Protein AF-A0A6A3IPD5-F1 (afdb_monomer_lite)

Radius of gyration: 24.06 Å; chains: 1; bounding box: 56×38×68 Å

Foldseek 3Di:
DLPDDQDQDQFNDPVCVPDDPVPDDPVRVVRGPPCNVVVCPVVVVVVVVVVVVVVVVVVVVVVVLVVVLVPDDPVCRCVSVVVVVVVVVVVVVVVVVCQVVQQQDVVNPHDDVHHDDPSRVVVVVCVVCVVVVVCCVPPDDDDDDDDDDPPPPPD

Organism: NCBI:txid129364

InterPro domains:
  IPR036259 MFS transporter superfamily [G3DSA:1.20.1250.20] (32-152)
  IPR036259 MFS transporter superfamily [SSF103473] (41-146)
  IPR039309 Biopterin transporter family [PF03092] (44-127)
  IPR039309 Biopterin transporter family [PTHR31585] (36-146)

pLDDT: mean 83.18, std 8.63, range [40.16, 95.12]

Structure (mmCIF, N/CA/C/O backbone):
data_AF-A0A6A3IPD5-F1
#
_entry.id   AF-A0A6A3IPD5-F1
#
loop_
_atom_site.group_PDB
_atom_site.id
_atom_site.type_symbol
_atom_site.label_atom_id
_atom_site.label_alt_id
_atom_site.label_comp_id
_atom_site.label_asym_id
_atom_site.label_entity_id
_atom_site.label_seq_id
_atom_site.pdbx_PDB_ins_code
_atom_site.Cartn_x
_atom_site.Cartn_y
_atom_site.Cartn_z
_atom_site.occupancy
_atom_site.B_iso_or_equiv
_atom_site.auth_seq_id
_atom_site.auth_comp_id
_atom_site.auth_asym_id
_atom_site.auth_atom_id
_atom_site.pdbx_PDB_model_num
ATOM 1 N N . MET A 1 1 ? -5.046 0.307 -10.610 1.00 64.00 1 MET A N 1
ATOM 2 C CA . MET A 1 1 ? -3.568 0.251 -10.507 1.00 64.00 1 MET A CA 1
ATOM 3 C C . MET A 1 1 ? -3.008 -1.097 -10.916 1.00 64.00 1 MET A C 1
ATOM 5 O O . MET A 1 1 ? -2.144 -1.117 -11.773 1.00 64.00 1 MET A O 1
ATOM 9 N N . GLY A 1 2 ? -3.511 -2.203 -10.360 1.00 65.50 2 GLY A N 1
ATOM 10 C CA . GLY A 1 2 ? -2.979 -3.541 -10.636 1.00 65.50 2 GLY A CA 1
ATOM 11 C C . GLY A 1 2 ? -3.186 -4.103 -12.049 1.00 65.50 2 GLY A C 1
ATOM 12 O O . GLY A 1 2 ? -2.403 -4.931 -12.491 1.00 65.50 2 GLY A O 1
ATOM 13 N N . CYS A 1 3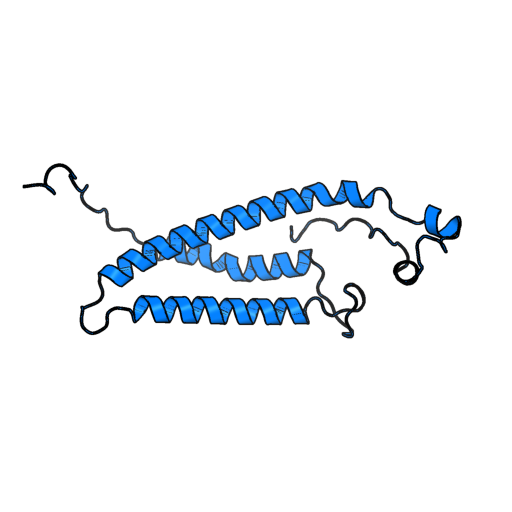 ? -4.209 -3.631 -12.769 1.00 71.56 3 CYS A N 1
ATOM 14 C CA . CYS A 1 3 ? -4.585 -4.149 -14.093 1.00 71.56 3 CYS A CA 1
ATOM 15 C C . CYS A 1 3 ? -4.331 -3.153 -15.240 1.00 71.56 3 CYS A C 1
ATOM 17 O O . CYS A 1 3 ? -4.946 -3.266 -16.296 1.00 71.56 3 CYS A O 1
ATOM 19 N N . ILE A 1 4 ? -3.505 -2.125 -15.019 1.00 74.19 4 ILE A N 1
ATOM 20 C CA . ILE A 1 4 ? -3.225 -1.085 -16.023 1.00 74.19 4 ILE A CA 1
ATOM 21 C C . ILE A 1 4 ? -1.951 -1.460 -16.781 1.00 74.19 4 ILE A C 1
ATOM 23 O O . ILE A 1 4 ? -0.984 -1.907 -16.164 1.00 74.19 4 ILE A O 1
ATOM 27 N N . TYR A 1 5 ? -1.956 -1.264 -18.102 1.00 71.19 5 TYR A N 1
ATOM 28 C CA . TYR A 1 5 ? -0.772 -1.450 -18.937 1.00 71.19 5 TYR A CA 1
ATOM 29 C C . TYR A 1 5 ? 0.345 -0.497 -18.501 1.00 71.19 5 TYR A C 1
ATOM 31 O O . TYR A 1 5 ? 0.142 0.716 -18.440 1.00 71.19 5 TYR A O 1
ATOM 39 N N . VAL A 1 6 ? 1.514 -1.057 -18.204 1.00 70.31 6 VAL A N 1
ATOM 40 C CA . VAL A 1 6 ? 2.717 -0.286 -17.888 1.00 70.31 6 VAL A CA 1
ATOM 41 C C . VAL A 1 6 ? 3.302 0.210 -19.206 1.00 70.31 6 VAL A C 1
ATOM 43 O O . VAL A 1 6 ? 3.642 -0.599 -20.067 1.00 70.31 6 VAL A O 1
ATOM 46 N N . GLY A 1 7 ? 3.368 1.535 -19.371 1.00 73.12 7 GLY A N 1
ATOM 47 C CA . GLY A 1 7 ? 4.006 2.182 -20.520 1.00 73.12 7 GLY A CA 1
ATOM 48 C C . GLY A 1 7 ? 5.479 1.790 -20.672 1.00 73.12 7 GLY A C 1
ATOM 49 O O . GLY A 1 7 ? 6.068 1.150 -19.797 1.00 73.12 7 GLY A O 1
ATOM 50 N N . LYS A 1 8 ? 6.099 2.161 -21.796 1.00 79.25 8 LYS A N 1
ATOM 51 C CA . LYS A 1 8 ? 7.508 1.808 -22.037 1.00 79.25 8 LYS A CA 1
ATOM 52 C C . LYS A 1 8 ? 8.418 2.580 -21.072 1.00 79.25 8 LYS A C 1
ATOM 54 O O . LYS A 1 8 ? 8.201 3.781 -20.884 1.00 79.25 8 LYS A O 1
ATOM 59 N N . PRO A 1 9 ? 9.460 1.947 -20.503 1.00 79.81 9 PRO A N 1
ATOM 60 C CA . PRO A 1 9 ? 10.418 2.643 -19.651 1.00 79.81 9 PRO A CA 1
ATOM 61 C C . PRO A 1 9 ? 11.094 3.796 -20.402 1.00 79.81 9 PRO A C 1
ATOM 63 O O . PRO A 1 9 ? 11.141 3.817 -21.633 1.00 79.81 9 PRO A O 1
ATOM 66 N N . TYR A 1 10 ? 11.624 4.765 -19.651 1.00 83.44 10 TYR A N 1
ATOM 67 C CA . TYR A 1 10 ? 12.341 5.904 -20.232 1.00 83.44 10 TYR A CA 1
ATOM 68 C C . TYR A 1 10 ? 13.554 5.443 -21.052 1.00 83.44 10 TYR A C 1
ATOM 70 O O . TYR A 1 10 ? 13.740 5.880 -22.188 1.00 83.44 10 TYR A O 1
ATOM 78 N N . PHE A 1 11 ? 14.326 4.508 -20.492 1.00 84.19 11 PHE A N 1
ATOM 79 C CA . PHE A 1 11 ? 15.417 3.820 -21.171 1.00 84.19 11 PHE A CA 1
ATOM 80 C C . PHE A 1 11 ? 14.901 2.514 -21.772 1.00 84.19 11 PHE A C 1
ATOM 8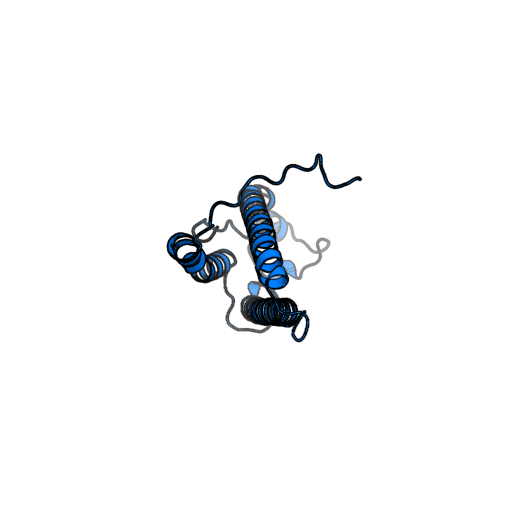2 O O . PHE A 1 11 ? 14.496 1.610 -21.043 1.00 84.19 11 PHE A O 1
ATOM 89 N N . SER A 1 12 ? 14.902 2.432 -23.103 1.00 80.62 12 SER A N 1
ATOM 90 C CA . SER A 1 12 ? 14.500 1.223 -23.830 1.00 80.62 12 SER A 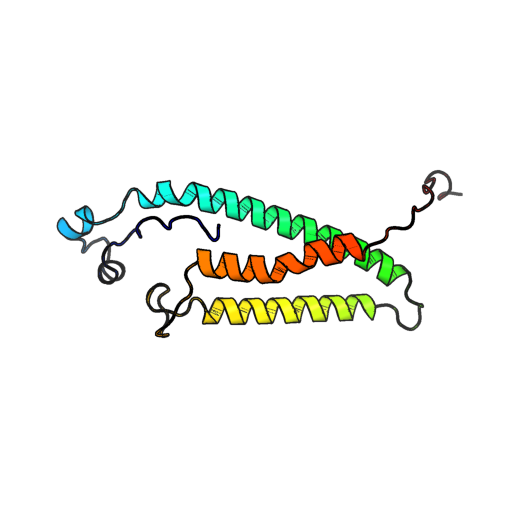CA 1
ATOM 91 C C . SER A 1 12 ? 15.523 0.090 -23.674 1.00 80.62 12 SER A C 1
ATOM 93 O O . SER A 1 12 ? 15.136 -1.075 -23.657 1.00 80.62 12 SER A O 1
ATOM 95 N N . ASP A 1 13 ? 16.808 0.438 -23.543 1.00 81.62 13 ASP A N 1
ATOM 96 C CA . ASP A 1 13 ? 17.895 -0.479 -23.203 1.00 81.62 13 ASP A CA 1
ATOM 97 C C . ASP A 1 13 ? 18.395 -0.160 -21.777 1.00 81.62 13 ASP A C 1
ATOM 99 O O . ASP A 1 13 ? 18.808 0.977 -21.517 1.00 81.62 13 ASP A O 1
ATOM 103 N N . PRO A 1 14 ? 18.350 -1.120 -20.833 1.00 78.00 14 PRO A N 1
ATOM 104 C CA . PRO A 1 14 ? 18.827 -0.915 -19.468 1.00 78.00 14 PRO A CA 1
ATOM 105 C C . PRO A 1 14 ? 20.291 -0.473 -19.368 1.00 78.00 14 PRO A C 1
ATOM 107 O O . PRO A 1 14 ? 20.626 0.221 -18.413 1.00 78.00 14 PRO A O 1
ATOM 110 N N . SER A 1 15 ? 21.158 -0.832 -20.322 1.00 81.38 15 SER A N 1
ATOM 111 C CA . SER A 1 15 ? 22.579 -0.451 -20.288 1.00 81.38 15 SER A CA 1
ATOM 112 C C . SER A 1 15 ? 22.811 1.051 -20.490 1.00 81.38 15 SER A C 1
ATOM 114 O O . SER A 1 15 ? 23.838 1.582 -20.070 1.00 81.38 15 SER A O 1
ATOM 116 N N . ASP A 1 16 ? 21.844 1.767 -21.065 1.00 83.12 16 ASP A N 1
ATOM 117 C CA . ASP A 1 16 ? 21.959 3.209 -21.316 1.00 83.12 16 ASP A CA 1
ATOM 118 C C . ASP A 1 16 ? 21.833 4.058 -20.060 1.00 83.12 16 ASP A C 1
ATOM 120 O O . ASP A 1 16 ? 22.318 5.191 -20.017 1.00 83.12 16 ASP A O 1
ATOM 124 N N . ARG A 1 17 ? 21.178 3.509 -19.034 1.00 78.31 17 ARG A N 1
ATOM 125 C CA . ARG A 1 17 ? 21.007 4.144 -17.725 1.00 78.31 17 ARG A CA 1
ATOM 126 C C . ARG A 1 17 ? 22.349 4.497 -17.087 1.00 78.31 17 ARG A C 1
ATOM 128 O O . ARG A 1 17 ? 22.426 5.492 -16.370 1.00 78.31 17 ARG A O 1
ATOM 135 N N . ASP A 1 18 ? 23.374 3.683 -17.319 1.00 83.06 18 ASP A N 1
ATOM 136 C CA . ASP A 1 18 ? 24.680 3.833 -16.673 1.00 83.06 18 ASP A CA 1
ATOM 137 C C . ASP A 1 18 ? 25.603 4.802 -17.436 1.00 83.06 18 ASP A C 1
ATOM 139 O O . ASP A 1 18 ? 26.676 5.172 -16.952 1.00 83.06 18 ASP A O 1
ATOM 143 N N . ILE A 1 19 ? 25.184 5.261 -18.620 1.00 84.88 19 ILE A N 1
ATOM 144 C CA . ILE A 1 19 ? 25.922 6.222 -19.438 1.00 84.88 19 ILE A CA 1
ATOM 145 C C . ILE A 1 19 ? 25.549 7.643 -18.994 1.00 84.88 19 ILE A C 1
ATOM 147 O O . ILE A 1 19 ? 24.378 8.012 -18.903 1.00 84.88 19 ILE A O 1
ATOM 151 N N . SER A 1 20 ? 26.561 8.474 -18.730 1.00 84.12 20 SER A N 1
ATOM 152 C CA . SER A 1 20 ? 26.349 9.889 -18.401 1.00 84.12 20 SER A CA 1
ATOM 153 C C . SER A 1 20 ? 25.690 10.631 -19.573 1.00 84.12 20 SER A C 1
ATOM 155 O O . SER A 1 20 ? 26.071 10.377 -20.717 1.00 84.12 20 SER A O 1
ATOM 157 N N . PRO A 1 21 ? 24.795 11.612 -19.331 1.00 82.38 21 PRO A N 1
ATOM 158 C CA . PRO A 1 21 ? 24.162 12.393 -20.397 1.00 82.38 21 PRO A CA 1
ATOM 159 C C . PRO A 1 21 ? 25.138 13.054 -21.377 1.00 82.38 21 PRO A C 1
ATOM 161 O O . PRO A 1 21 ? 24.826 13.218 -22.551 1.00 82.38 21 PRO A O 1
ATOM 164 N N . ASN A 1 22 ? 26.349 13.386 -20.918 1.00 84.81 22 ASN A N 1
ATOM 165 C CA . ASN A 1 22 ? 27.403 13.956 -21.764 1.00 84.81 22 ASN A CA 1
ATOM 166 C C . ASN A 1 22 ? 28.000 12.943 -22.762 1.00 84.81 22 ASN A C 1
ATOM 168 O O . ASN A 1 22 ? 28.710 13.339 -23.680 1.00 84.81 22 ASN A O 1
ATOM 172 N N . GLY A 1 23 ? 27.758 11.647 -22.555 1.00 85.56 23 GLY A N 1
ATOM 173 C CA . GLY A 1 23 ? 28.222 10.542 -23.392 1.00 85.56 23 GLY A CA 1
ATOM 174 C C . GLY A 1 23 ? 27.132 9.936 -24.277 1.00 85.56 23 GLY A C 1
ATOM 175 O O . GLY A 1 23 ? 27.355 8.875 -24.855 1.00 85.56 23 GLY A O 1
ATOM 176 N N . TYR A 1 24 ? 25.953 10.558 -24.374 1.00 86.62 24 TYR A N 1
ATOM 177 C CA . TYR A 1 24 ? 24.883 10.057 -25.232 1.00 86.62 24 TYR A CA 1
ATOM 178 C C . TYR A 1 24 ? 25.233 10.229 -26.708 1.00 86.62 24 TYR A C 1
ATOM 180 O O . TYR A 1 24 ? 25.501 11.331 -27.184 1.00 86.62 24 TYR A O 1
ATOM 188 N N . THR A 1 25 ? 25.212 9.118 -27.444 1.00 88.81 25 THR A N 1
ATOM 189 C CA . THR A 1 25 ? 25.271 9.149 -28.906 1.00 88.81 25 THR A CA 1
ATOM 190 C C . THR A 1 25 ? 23.888 9.503 -29.473 1.00 88.81 25 THR A C 1
ATOM 192 O O . THR A 1 25 ? 22.875 9.291 -28.792 1.00 88.81 25 THR A O 1
ATOM 195 N N . PRO A 1 26 ? 23.801 10.009 -30.717 1.00 87.75 26 PRO A N 1
ATOM 196 C CA . PRO A 1 26 ? 22.522 10.329 -31.358 1.00 87.75 2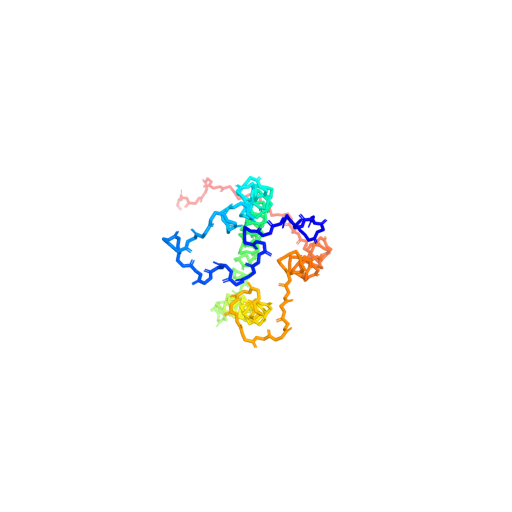6 PRO A CA 1
ATOM 197 C C . PRO A 1 26 ? 21.537 9.149 -31.377 1.00 87.75 26 PRO A C 1
ATOM 199 O O . PRO A 1 26 ? 20.325 9.332 -31.285 1.00 87.75 26 PRO A O 1
ATOM 202 N N . GLU A 1 27 ? 22.049 7.919 -31.438 1.00 84.81 27 GLU A N 1
ATOM 203 C CA . GLU A 1 27 ? 21.257 6.691 -31.401 1.00 84.81 27 GLU A CA 1
ATOM 204 C C . GLU A 1 27 ? 20.675 6.402 -30.009 1.00 84.81 27 GLU A C 1
ATOM 206 O O . GLU A 1 27 ? 19.607 5.794 -29.917 1.00 84.81 27 GLU A O 1
ATOM 211 N N . ILE A 1 28 ? 21.358 6.801 -28.923 1.00 84.75 28 ILE A N 1
ATOM 212 C CA . ILE A 1 28 ? 20.836 6.700 -27.541 1.00 84.75 28 ILE A CA 1
ATOM 213 C C . ILE A 1 28 ? 19.702 7.694 -27.353 1.00 84.75 28 ILE A C 1
ATOM 215 O O . ILE A 1 28 ? 18.636 7.360 -26.838 1.00 84.75 28 ILE A O 1
ATOM 219 N N . GLU A 1 29 ? 19.908 8.913 -27.838 1.00 84.50 29 GLU A N 1
ATOM 220 C CA . GLU A 1 29 ? 18.912 9.965 -27.729 1.00 84.50 29 GLU A CA 1
ATOM 221 C C . GLU A 1 29 ? 17.641 9.643 -28.532 1.00 84.50 29 GLU A C 1
ATOM 223 O O . GLU A 1 29 ? 16.532 9.888 -28.056 1.00 84.50 29 GLU A O 1
ATOM 228 N N . ALA A 1 30 ? 17.786 9.025 -29.708 1.00 85.19 30 ALA A N 1
ATOM 229 C CA . ALA A 1 30 ? 16.663 8.626 -30.554 1.00 85.19 30 ALA A CA 1
ATOM 230 C C . ALA A 1 30 ? 15.796 7.502 -29.953 1.00 85.19 30 ALA A C 1
ATOM 232 O O . ALA A 1 30 ? 14.594 7.454 -30.220 1.00 85.19 30 ALA A O 1
ATOM 233 N N . ARG A 1 31 ? 16.373 6.599 -29.145 1.00 86.50 31 ARG A N 1
ATOM 234 C CA . ARG A 1 31 ? 15.631 5.494 -28.498 1.00 86.50 31 ARG A CA 1
ATOM 235 C C . ARG A 1 31 ? 15.077 5.837 -27.114 1.00 86.50 31 ARG A C 1
ATOM 237 O O . ARG A 1 31 ? 14.422 4.993 -26.492 1.00 86.50 31 ARG A O 1
ATOM 244 N N . LEU A 1 32 ? 15.333 7.052 -26.635 1.00 85.44 32 LEU A N 1
ATOM 245 C CA . LEU A 1 32 ? 14.861 7.540 -25.348 1.00 85.44 32 LEU A CA 1
ATOM 246 C C . LEU A 1 32 ? 13.362 7.838 -25.407 1.00 85.44 32 LEU A C 1
ATOM 248 O O . LEU A 1 32 ? 12.901 8.638 -26.227 1.00 85.44 32 LEU A O 1
ATOM 252 N N . ASN A 1 33 ? 12.580 7.238 -24.512 1.00 84.25 33 ASN A N 1
ATOM 253 C CA . ASN A 1 33 ? 11.143 7.478 -24.472 1.00 84.25 33 ASN A CA 1
ATOM 254 C C . ASN A 1 33 ? 10.828 8.810 -23.770 1.00 84.25 33 ASN A C 1
ATOM 256 O O . ASN A 1 33 ? 10.461 8.847 -22.595 1.00 84.25 33 ASN A O 1
ATOM 260 N N . ARG A 1 34 ? 10.910 9.927 -24.502 1.00 83.25 34 ARG A N 1
ATOM 261 C CA . ARG A 1 34 ? 10.554 11.260 -23.975 1.00 83.25 34 ARG A CA 1
ATOM 262 C C . ARG A 1 34 ? 9.071 11.390 -23.597 1.00 83.25 34 ARG A C 1
ATOM 264 O O . ARG A 1 34 ? 8.729 12.247 -22.786 1.00 83.25 34 ARG A O 1
ATOM 271 N N . ALA A 1 35 ? 8.202 10.533 -24.135 1.00 80.38 35 ALA A N 1
ATOM 272 C CA . ALA A 1 35 ? 6.781 10.504 -23.795 1.00 80.38 35 ALA A CA 1
ATOM 273 C C . ALA A 1 35 ? 6.493 9.808 -22.451 1.00 80.38 35 ALA A C 1
ATOM 275 O O . ALA A 1 35 ? 5.407 10.009 -21.904 1.00 80.38 35 ALA A O 1
ATOM 276 N N . ALA A 1 36 ? 7.455 9.079 -21.866 1.00 78.25 36 ALA A N 1
ATOM 277 C CA . ALA A 1 36 ? 7.270 8.346 -20.608 1.00 78.25 36 ALA A CA 1
ATOM 278 C C . ALA A 1 36 ? 6.740 9.233 -19.465 1.00 78.25 36 ALA A C 1
ATOM 280 O O . ALA A 1 36 ? 5.913 8.798 -18.666 1.00 78.25 36 ALA A O 1
ATOM 281 N N . ALA A 1 37 ? 7.155 10.506 -19.413 1.00 73.31 37 ALA A N 1
ATOM 282 C CA . ALA A 1 37 ? 6.674 11.455 -18.408 1.00 73.31 37 ALA A CA 1
ATOM 283 C C . ALA A 1 37 ? 5.156 11.713 -18.507 1.00 73.31 37 ALA A C 1
ATOM 285 O O . ALA A 1 37 ? 4.486 11.855 -17.486 1.00 73.31 37 ALA A O 1
ATOM 286 N N . SER A 1 38 ? 4.602 11.736 -19.724 1.00 75.62 38 SER A N 1
ATOM 287 C CA . SER A 1 38 ? 3.164 11.937 -19.952 1.00 75.62 38 SER A CA 1
ATOM 288 C C . SER A 1 38 ? 2.318 10.698 -19.634 1.00 75.62 38 SER A C 1
ATOM 290 O O . SER A 1 38 ? 1.140 10.827 -19.308 1.00 75.62 38 SER A O 1
ATOM 292 N N . GLU A 1 39 ? 2.923 9.506 -19.637 1.00 76.31 39 GLU A N 1
ATOM 293 C CA . GLU A 1 39 ? 2.247 8.237 -19.333 1.00 76.31 39 GLU A CA 1
ATOM 294 C C . GLU A 1 39 ? 2.093 7.993 -17.814 1.00 76.31 39 GLU A C 1
ATOM 296 O O . GLU A 1 39 ? 1.268 7.184 -17.386 1.00 76.31 39 GLU A O 1
ATOM 301 N N . GLY A 1 40 ? 2.826 8.733 -16.971 1.00 75.50 40 GLY A N 1
ATOM 302 C CA . GLY A 1 40 ? 2.806 8.580 -15.509 1.00 75.50 40 GLY A CA 1
ATOM 303 C C . GLY A 1 40 ? 1.597 9.202 -14.791 1.00 75.50 40 GLY A C 1
ATOM 304 O O . GLY A 1 40 ? 1.304 8.833 -13.652 1.00 75.50 40 GLY A O 1
ATOM 305 N N . GLY A 1 41 ? 0.865 10.123 -15.428 1.00 82.00 41 GLY A N 1
ATOM 306 C CA . GLY A 1 41 ? -0.170 10.931 -14.762 1.00 82.00 41 GLY A CA 1
ATOM 307 C C . GLY A 1 41 ? -1.307 10.115 -14.133 1.00 82.00 41 GLY A C 1
ATOM 308 O O . GLY A 1 41 ? -1.740 10.401 -13.016 1.00 82.00 41 GLY A O 1
ATOM 309 N N . ILE A 1 42 ? -1.748 9.045 -14.802 1.00 81.62 42 ILE A N 1
ATOM 310 C CA . ILE A 1 42 ? -2.796 8.159 -14.274 1.00 81.62 42 ILE A CA 1
ATOM 311 C C . ILE A 1 42 ? -2.343 7.419 -13.008 1.00 81.62 42 ILE A C 1
ATOM 313 O O . ILE A 1 42 ? -3.137 7.226 -12.089 1.00 81.62 42 ILE A O 1
ATOM 317 N N . TYR A 1 43 ? -1.061 7.051 -12.916 1.00 80.75 43 TYR A N 1
ATOM 318 C CA . TYR A 1 43 ? -0.509 6.408 -11.726 1.00 80.75 43 TYR A CA 1
ATOM 319 C C . TYR A 1 43 ? -0.473 7.367 -10.544 1.00 80.75 43 TYR A C 1
ATOM 321 O O . TYR A 1 43 ? -0.845 6.968 -9.442 1.00 80.75 43 TYR A O 1
ATOM 329 N N . VAL A 1 44 ? -0.098 8.627 -10.779 1.00 84.88 44 VAL A N 1
ATOM 330 C CA . VAL A 1 44 ? -0.099 9.670 -9.744 1.00 84.88 44 VAL A CA 1
ATOM 331 C C . VAL A 1 44 ? -1.506 9.868 -9.184 1.00 84.88 44 VAL A C 1
ATOM 333 O O . VAL A 1 44 ? -1.689 9.795 -7.973 1.00 84.88 44 VAL A O 1
ATOM 336 N N . LEU A 1 45 ? -2.517 10.030 -10.043 1.00 88.31 45 LEU A N 1
ATOM 337 C CA . LEU A 1 45 ? -3.907 10.201 -9.602 1.00 88.31 45 LEU A CA 1
ATOM 338 C C . LEU A 1 45 ? -4.414 9.007 -8.783 1.00 88.31 45 LEU A C 1
ATOM 340 O O . LEU A 1 45 ? -5.051 9.182 -7.744 1.00 88.31 45 LEU A O 1
ATOM 344 N N . LEU A 1 46 ? -4.117 7.785 -9.225 1.00 87.88 46 LEU A N 1
ATOM 345 C CA . LEU A 1 46 ? -4.539 6.583 -8.509 1.00 87.88 46 LEU A CA 1
ATOM 346 C C . LEU A 1 46 ? -3.794 6.404 -7.178 1.00 87.88 46 LEU A C 1
ATOM 348 O O . LEU A 1 46 ? -4.403 5.976 -6.201 1.00 87.88 46 LEU A O 1
ATOM 352 N N . MET A 1 47 ? -2.510 6.765 -7.117 1.00 88.06 47 MET A N 1
ATOM 353 C CA . MET A 1 47 ? -1.735 6.799 -5.873 1.00 88.06 47 MET A CA 1
ATOM 354 C C . MET A 1 47 ? -2.267 7.842 -4.898 1.00 88.06 47 MET A C 1
ATOM 356 O O . MET A 1 47 ? -2.370 7.556 -3.709 1.00 88.06 47 MET A O 1
ATOM 360 N N . MET A 1 48 ? -2.670 9.017 -5.388 1.00 91.75 48 MET A N 1
ATOM 361 C CA . MET A 1 48 ? -3.320 10.033 -4.559 1.00 91.75 48 MET A CA 1
ATOM 362 C C . MET A 1 48 ? -4.619 9.504 -3.949 1.00 91.75 48 MET A C 1
ATOM 364 O O . MET A 1 48 ? -4.835 9.658 -2.749 1.00 91.75 48 MET A O 1
ATOM 368 N N . LEU A 1 49 ? -5.463 8.842 -4.747 1.00 91.75 49 LEU A N 1
ATOM 369 C CA . LEU A 1 49 ? -6.709 8.259 -4.250 1.00 91.75 49 LEU A CA 1
ATOM 370 C C . LEU A 1 49 ? -6.451 7.142 -3.227 1.00 91.75 49 LEU A C 1
ATOM 372 O O . LEU A 1 49 ? -7.133 7.075 -2.206 1.00 91.75 49 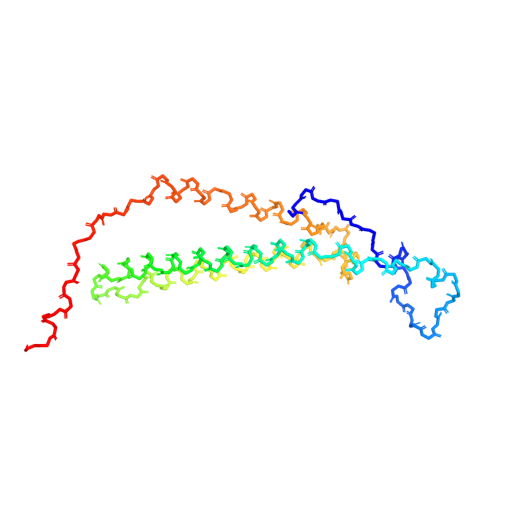LEU A O 1
ATOM 376 N N . ALA A 1 50 ? -5.449 6.295 -3.472 1.00 90.38 50 ALA A N 1
ATOM 377 C CA . ALA A 1 50 ? -5.044 5.249 -2.537 1.00 90.38 50 ALA A CA 1
ATOM 378 C C . ALA A 1 50 ? -4.530 5.834 -1.210 1.00 90.38 50 ALA A C 1
ATOM 380 O O . ALA A 1 50 ? -4.942 5.379 -0.145 1.00 90.38 50 ALA A O 1
ATOM 381 N N . ALA A 1 51 ? -3.687 6.870 -1.265 1.00 91.38 51 ALA A N 1
ATOM 382 C CA . ALA A 1 51 ? -3.178 7.557 -0.081 1.00 91.38 51 ALA A CA 1
ATOM 383 C C . ALA A 1 51 ? -4.308 8.224 0.716 1.00 91.38 51 ALA A C 1
ATOM 385 O O . ALA A 1 51 ? -4.360 8.092 1.937 1.00 91.38 51 ALA A O 1
ATOM 386 N N . PHE A 1 52 ? -5.245 8.882 0.029 1.00 94.69 52 PHE A N 1
ATOM 387 C CA . PHE A 1 52 ? -6.424 9.467 0.661 1.00 94.69 52 PHE A CA 1
ATOM 388 C C . PHE A 1 52 ? -7.272 8.409 1.379 1.00 94.69 52 PHE A C 1
ATOM 390 O O . PHE A 1 52 ? -7.598 8.578 2.552 1.00 94.69 52 PHE A O 1
ATOM 397 N N . GLY A 1 53 ? -7.590 7.300 0.702 1.00 91.88 53 GLY A N 1
ATOM 398 C CA . GLY A 1 53 ? -8.362 6.205 1.293 1.00 91.88 53 GLY A CA 1
ATOM 399 C C . GLY A 1 53 ? -7.664 5.562 2.494 1.00 91.88 53 GLY A C 1
ATOM 400 O O . GLY A 1 53 ? -8.311 5.299 3.505 1.00 91.88 53 GLY A O 1
ATOM 401 N N . TYR A 1 54 ? -6.344 5.368 2.410 1.00 90.06 54 TYR A N 1
ATOM 402 C CA . TYR A 1 54 ? -5.528 4.867 3.516 1.00 90.06 54 TYR A CA 1
ATOM 403 C C . TYR A 1 54 ? -5.614 5.779 4.746 1.00 90.06 54 TYR A C 1
ATOM 405 O O . TYR A 1 54 ? -5.960 5.303 5.823 1.00 90.06 54 TYR A O 1
ATOM 413 N N . VAL A 1 55 ? -5.368 7.085 4.584 1.00 93.69 55 VAL A N 1
ATOM 414 C CA . VAL A 1 55 ? -5.413 8.041 5.703 1.00 93.69 55 VAL A CA 1
ATOM 415 C C . VAL A 1 55 ? -6.815 8.121 6.301 1.00 93.69 55 VAL A C 1
ATOM 417 O O . VAL A 1 55 ? -6.960 8.111 7.520 1.00 93.69 55 VAL A O 1
ATOM 420 N N . LEU A 1 56 ? -7.856 8.155 5.464 1.00 93.94 56 LEU A N 1
ATOM 421 C CA . LEU A 1 56 ? -9.239 8.168 5.938 1.00 93.94 56 LEU A CA 1
ATOM 422 C C . LEU A 1 56 ? -9.551 6.927 6.788 1.00 93.94 56 LEU A C 1
ATOM 424 O O . LEU A 1 56 ? -10.085 7.053 7.887 1.00 93.94 56 LEU A O 1
ATOM 428 N N . SER A 1 57 ? -9.183 5.739 6.300 1.00 91.19 57 SER A N 1
ATOM 429 C CA . SER A 1 57 ? -9.394 4.486 7.027 1.00 91.19 57 SER A CA 1
ATOM 430 C C . SER A 1 57 ? -8.603 4.426 8.335 1.00 91.19 57 SER A C 1
ATOM 432 O O . SER A 1 57 ? -9.121 3.901 9.319 1.00 91.19 57 SER A O 1
ATOM 434 N N . ASP A 1 58 ? -7.371 4.937 8.356 1.00 90.44 58 ASP A N 1
ATOM 435 C CA . ASP A 1 58 ? -6.514 4.948 9.546 1.00 90.44 58 ASP A CA 1
ATOM 436 C C . ASP A 1 58 ? -7.112 5.827 10.654 1.00 90.44 58 ASP A C 1
ATOM 438 O O . ASP A 1 58 ? -7.252 5.387 11.794 1.00 90.44 58 ASP A O 1
ATOM 442 N N . VAL A 1 59 ? -7.585 7.027 10.299 1.00 92.50 59 VAL A N 1
ATOM 443 C CA . VAL A 1 59 ? -8.225 7.948 11.253 1.00 92.50 59 VAL A CA 1
ATOM 444 C C . VAL A 1 59 ? -9.536 7.372 11.797 1.00 92.50 59 VAL A C 1
ATOM 446 O O . VAL A 1 59 ? -9.810 7.487 12.993 1.00 92.50 59 VAL A O 1
ATOM 449 N N . CYS A 1 60 ? -10.345 6.721 10.954 1.00 89.81 60 CYS A N 1
ATOM 450 C CA . CYS A 1 60 ? -11.557 6.036 11.409 1.00 89.81 60 CYS A CA 1
ATOM 451 C C . CYS A 1 60 ? -11.237 4.900 12.393 1.00 89.81 60 CYS A C 1
ATOM 453 O O . CYS A 1 60 ? -11.892 4.788 13.431 1.00 89.81 60 CYS A O 1
ATOM 455 N N . ALA A 1 61 ? -10.220 4.084 12.099 1.00 88.31 61 ALA A N 1
ATOM 456 C CA . ALA A 1 61 ? -9.789 3.009 12.987 1.00 88.31 61 ALA A CA 1
ATOM 457 C C . ALA A 1 61 ? -9.298 3.556 14.338 1.00 88.31 61 ALA A C 1
ATOM 459 O O . ALA A 1 61 ? -9.729 3.069 15.383 1.00 88.31 61 ALA A O 1
ATOM 460 N N . ASP A 1 62 ? -8.478 4.611 14.332 1.00 89.62 62 ASP A N 1
ATOM 461 C CA . ASP A 1 62 ? -7.997 5.262 15.555 1.00 89.62 62 ASP A CA 1
ATOM 462 C C . ASP A 1 62 ? -9.154 5.814 16.408 1.00 89.62 62 ASP A C 1
ATOM 464 O O . ASP A 1 62 ? -9.121 5.714 17.637 1.00 89.62 62 ASP A O 1
ATOM 468 N N . GLY A 1 63 ? -10.221 6.317 15.777 1.00 88.81 63 GLY A N 1
ATOM 469 C CA . GLY A 1 63 ? -11.442 6.736 16.467 1.00 88.81 63 GLY A CA 1
ATOM 470 C C . GLY A 1 63 ? -12.089 5.603 17.270 1.00 88.81 63 GLY A C 1
ATOM 471 O O . GLY A 1 63 ? -12.311 5.746 18.473 1.00 88.81 63 GLY A O 1
ATOM 472 N N . VAL A 1 64 ? -12.319 4.449 16.637 1.00 86.62 64 VAL A N 1
ATOM 473 C CA . VAL A 1 64 ? -12.894 3.257 17.297 1.00 86.62 64 VAL A CA 1
ATOM 474 C C . VAL A 1 64 ? -12.001 2.780 18.445 1.00 86.62 64 VAL A C 1
ATOM 476 O O . VAL A 1 64 ? -12.478 2.415 19.523 1.00 86.62 64 VAL A O 1
ATOM 479 N N . VAL A 1 65 ? -10.687 2.825 18.242 1.00 87.25 65 VAL A N 1
ATOM 480 C CA . VAL A 1 65 ? -9.694 2.434 19.245 1.00 87.25 65 VAL A CA 1
ATOM 481 C C . VAL A 1 65 ? -9.736 3.331 20.477 1.00 87.25 65 VAL A C 1
ATOM 483 O O . VAL A 1 65 ? -9.620 2.828 21.596 1.00 87.25 65 VAL A O 1
ATOM 486 N N . VAL A 1 66 ? -9.921 4.642 20.309 1.00 87.75 66 VAL A N 1
ATOM 487 C CA . VAL A 1 66 ? -10.061 5.568 21.441 1.00 87.75 66 VAL A CA 1
ATOM 488 C C . VAL A 1 66 ? -11.279 5.208 22.283 1.00 87.75 66 VAL A C 1
ATOM 490 O O . VAL A 1 66 ? -11.182 5.173 23.510 1.00 87.75 66 VAL A O 1
ATOM 493 N N . GLU A 1 67 ? -12.406 4.886 21.651 1.00 84.75 67 GLU A N 1
ATOM 494 C CA . GLU A 1 67 ? -13.607 4.469 22.377 1.00 84.75 67 GLU A CA 1
ATOM 495 C C . GLU A 1 67 ? -13.399 3.163 23.144 1.00 84.75 67 GLU A C 1
ATOM 497 O O . GLU A 1 67 ? -13.874 3.023 24.273 1.00 84.75 67 GLU A O 1
ATOM 502 N N . LEU A 1 68 ? -12.664 2.215 22.557 1.00 84.19 68 LEU A N 1
ATOM 503 C CA . LEU A 1 68 ? -12.309 0.966 23.222 1.00 84.19 68 LEU A CA 1
ATOM 504 C C . LEU A 1 68 ? -11.373 1.215 24.413 1.00 84.19 68 LEU A C 1
ATOM 506 O O . LEU A 1 68 ? -11.618 0.704 25.503 1.00 84.19 68 LEU A O 1
ATOM 510 N N . ALA A 1 69 ? -10.355 2.058 24.236 1.00 86.12 69 ALA A N 1
ATOM 511 C CA . ALA A 1 69 ? -9.413 2.425 25.290 1.00 86.12 69 ALA A CA 1
ATOM 512 C C . ALA A 1 69 ? -10.095 3.168 26.455 1.00 86.12 69 ALA A C 1
ATOM 514 O O . ALA A 1 69 ? -9.695 3.019 27.607 1.00 86.12 69 ALA A O 1
ATOM 515 N N . GLN A 1 70 ? -11.151 3.945 26.188 1.00 84.94 70 GLN A N 1
ATOM 516 C CA . GLN A 1 70 ? -11.942 4.608 27.232 1.00 84.94 70 GLN A CA 1
ATOM 517 C C . GLN A 1 70 ? -12.755 3.633 28.094 1.00 84.94 70 GLN A C 1
ATOM 519 O O . GLN A 1 70 ? -13.099 3.975 29.224 1.00 84.94 70 GLN A O 1
ATOM 524 N N . ARG A 1 71 ? -13.062 2.432 27.586 1.00 85.06 71 ARG A N 1
ATOM 525 C CA . ARG A 1 71 ? -13.778 1.384 28.331 1.00 85.06 71 ARG A CA 1
ATOM 526 C C . ARG A 1 71 ? -12.852 0.543 29.218 1.00 85.06 71 ARG A C 1
ATOM 528 O O . ARG A 1 71 ? -13.351 -0.291 29.971 1.00 85.06 71 ARG A O 1
ATOM 535 N N . GLU A 1 72 ? -11.532 0.737 29.148 1.00 85.62 72 GLU A N 1
ATOM 536 C CA . GLU A 1 72 ? -10.585 -0.013 29.976 1.00 85.62 72 GLU A CA 1
ATOM 537 C C . GLU A 1 72 ? -10.679 0.370 31.465 1.00 85.62 72 GLU A C 1
ATOM 539 O O . GLU A 1 72 ? -10.765 1.556 31.804 1.00 85.62 72 GLU A O 1
ATOM 544 N N . PRO A 1 73 ? -10.602 -0.613 32.383 1.00 83.38 73 PRO A N 1
ATOM 545 C CA . PRO A 1 73 ? -10.491 -0.337 33.808 1.00 83.38 73 PRO A CA 1
ATOM 546 C C . PRO A 1 73 ? -9.181 0.400 34.116 1.00 83.38 73 PRO A C 1
ATOM 548 O O . PRO A 1 73 ? -8.142 0.148 33.506 1.00 83.38 73 PRO A O 1
ATOM 551 N N . LEU A 1 74 ? -9.212 1.289 35.115 1.00 82.00 74 LEU A N 1
ATOM 552 C CA . LEU A 1 74 ? -8.075 2.150 35.477 1.00 82.00 74 LEU A CA 1
ATOM 553 C C . LEU A 1 74 ? -6.788 1.378 35.809 1.00 82.00 74 LEU A C 1
ATOM 555 O O . LEU A 1 74 ? -5.703 1.925 35.645 1.00 82.00 74 LEU A O 1
ATOM 559 N N . THR A 1 75 ? -6.904 0.130 36.260 1.00 82.38 75 THR A N 1
ATOM 560 C CA . THR A 1 75 ? -5.772 -0.730 36.628 1.00 82.38 75 THR A CA 1
ATOM 561 C C . THR A 1 75 ? -4.975 -1.247 35.429 1.00 82.38 75 THR A C 1
ATOM 563 O O . THR A 1 75 ? -3.789 -1.505 35.578 1.00 82.38 75 THR A O 1
ATOM 566 N N . GLU A 1 76 ? -5.592 -1.367 34.249 1.00 83.12 76 GLU A N 1
ATOM 567 C CA . GLU A 1 76 ? -4.983 -1.935 33.026 1.00 83.12 76 GLU A CA 1
ATOM 568 C C . GLU A 1 76 ? -4.880 -0.898 31.891 1.00 83.12 76 GLU A C 1
ATOM 570 O O . GLU A 1 76 ? -4.662 -1.231 30.724 1.00 83.12 76 GLU A O 1
ATOM 575 N N . ARG A 1 77 ? -5.079 0.380 32.226 1.00 78.50 77 ARG A N 1
ATOM 576 C CA . ARG A 1 77 ? -5.224 1.464 31.258 1.00 78.50 77 ARG A CA 1
ATOM 577 C C . ARG A 1 77 ? -3.962 1.614 30.409 1.00 78.50 77 ARG A C 1
ATOM 579 O O . ARG A 1 77 ? -2.873 1.828 30.935 1.00 78.50 77 ARG A O 1
ATOM 586 N N . GLY A 1 78 ? -4.129 1.547 29.091 1.00 82.75 78 GLY A N 1
ATOM 587 C CA . GLY A 1 78 ? -3.039 1.656 28.119 1.00 82.75 78 GLY A CA 1
ATOM 588 C C . GLY A 1 78 ? -2.692 0.333 27.438 1.00 82.75 78 GLY A C 1
ATOM 589 O O . GLY A 1 78 ? -2.057 0.350 26.384 1.00 82.75 78 GLY A O 1
ATOM 590 N N . ARG A 1 79 ? -3.176 -0.805 27.951 1.00 87.50 79 ARG A N 1
ATOM 591 C CA . ARG A 1 79 ? -2.964 -2.125 27.341 1.00 87.50 79 ARG A CA 1
ATOM 592 C C . ARG A 1 79 ? -3.538 -2.207 25.923 1.00 87.50 79 ARG A C 1
ATOM 594 O O . ARG A 1 79 ? -2.851 -2.693 25.021 1.00 87.50 79 ARG A O 1
ATOM 601 N N . THR A 1 80 ? -4.753 -1.706 25.701 1.00 86.38 80 THR A N 1
ATOM 602 C CA . THR A 1 80 ? -5.394 -1.650 24.375 1.00 86.38 80 THR A CA 1
ATOM 603 C C . THR A 1 80 ? -4.565 -0.814 23.408 1.00 86.38 80 THR A C 1
ATOM 605 O O . THR A 1 80 ? -4.216 -1.293 22.330 1.00 86.38 80 THR A O 1
ATOM 608 N N . GLN A 1 81 ? -4.160 0.393 23.813 1.00 84.88 81 GLN A N 1
ATOM 609 C CA . GLN A 1 81 ? -3.336 1.268 22.974 1.00 84.88 81 GLN A CA 1
ATOM 610 C C . GLN A 1 81 ? -1.996 0.610 22.620 1.00 84.88 81 GLN A C 1
ATOM 612 O O . GLN A 1 81 ? -1.649 0.530 21.443 1.00 84.88 81 GLN A O 1
ATOM 617 N N . SER A 1 82 ? -1.267 0.070 23.603 1.00 89.69 82 SER A N 1
ATOM 618 C CA . SER A 1 82 ? 0.014 -0.604 23.360 1.00 89.69 82 SER A CA 1
ATOM 619 C C . SER A 1 82 ? -0.123 -1.808 22.425 1.00 89.69 82 SER A C 1
ATOM 621 O O . SER A 1 82 ? 0.701 -1.976 21.529 1.00 89.69 82 SER A O 1
ATOM 623 N N . THR A 1 83 ? -1.173 -2.618 22.585 1.00 90.25 83 THR A N 1
ATOM 624 C CA . THR A 1 83 ? -1.426 -3.792 21.730 1.00 90.25 83 THR A CA 1
ATOM 625 C C . THR A 1 83 ? -1.669 -3.382 20.276 1.00 90.25 83 THR A C 1
ATOM 627 O O . THR A 1 83 ? -1.160 -4.011 19.345 1.00 90.25 83 THR A O 1
ATOM 630 N N . ILE A 1 84 ? -2.403 -2.292 20.068 1.00 88.94 84 ILE A N 1
ATOM 631 C CA . ILE A 1 84 ? -2.725 -1.780 18.735 1.00 88.94 84 ILE A CA 1
ATOM 632 C C . ILE A 1 84 ? -1.485 -1.198 18.064 1.00 88.94 84 ILE A C 1
ATOM 634 O O . ILE A 1 84 ? -1.184 -1.564 16.929 1.00 88.94 84 ILE A O 1
ATOM 638 N N . TYR A 1 85 ? -0.710 -0.374 18.773 1.00 89.31 85 TYR A N 1
ATOM 639 C CA . TYR A 1 85 ? 0.544 0.162 18.240 1.00 89.31 85 TYR A CA 1
ATOM 640 C C . TYR A 1 85 ? 1.561 -0.938 17.926 1.00 89.31 85 TYR A C 1
ATOM 642 O O . TYR A 1 85 ? 2.226 -0.877 16.890 1.00 89.31 85 TYR A O 1
ATOM 650 N N . ALA A 1 86 ? 1.657 -1.970 18.768 1.00 93.38 86 ALA A N 1
ATOM 651 C CA . ALA A 1 86 ? 2.500 -3.130 18.494 1.00 93.38 86 ALA A CA 1
ATOM 652 C C . ALA A 1 86 ? 2.057 -3.856 17.213 1.00 93.38 86 ALA A C 1
ATOM 654 O O . ALA A 1 86 ? 2.886 -4.141 16.350 1.00 93.38 86 ALA A O 1
ATOM 655 N N . THR A 1 87 ? 0.750 -4.081 17.046 1.00 91.25 87 THR A N 1
ATOM 656 C CA . THR A 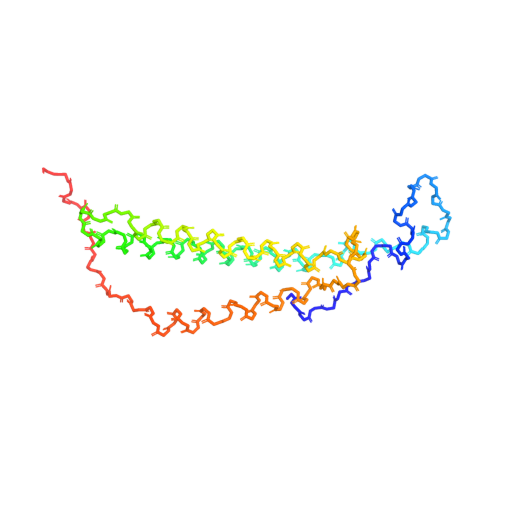1 87 ? 0.183 -4.726 15.850 1.00 91.25 87 THR A CA 1
ATOM 657 C C . THR A 1 87 ? 0.431 -3.893 14.589 1.00 91.25 87 THR A C 1
ATOM 659 O O . THR A 1 87 ? 0.900 -4.431 13.585 1.00 91.25 87 THR A O 1
ATOM 662 N N . ARG A 1 88 ? 0.199 -2.572 14.652 1.00 91.19 88 ARG A N 1
ATOM 663 C CA . ARG A 1 88 ? 0.486 -1.624 13.560 1.00 91.19 88 ARG A CA 1
ATOM 664 C C . ARG A 1 88 ? 1.958 -1.679 13.160 1.00 91.19 88 ARG A C 1
ATOM 666 O O . ARG A 1 88 ? 2.273 -1.779 11.978 1.00 91.19 88 ARG A O 1
ATOM 673 N N . THR A 1 89 ? 2.851 -1.652 14.146 1.00 93.25 89 THR A N 1
ATOM 674 C CA . THR A 1 89 ? 4.300 -1.666 13.915 1.00 93.25 89 THR A CA 1
ATOM 675 C C . THR A 1 89 ? 4.740 -2.975 13.270 1.00 93.25 89 THR A C 1
ATOM 677 O O . THR A 1 89 ? 5.448 -2.950 12.269 1.00 93.25 89 THR A O 1
ATOM 680 N N . LEU A 1 90 ? 4.267 -4.115 13.780 1.00 95.12 90 LEU A N 1
ATOM 681 C CA . LEU A 1 90 ? 4.578 -5.430 13.224 1.00 95.12 90 LEU A CA 1
ATOM 682 C C . LEU A 1 90 ? 4.113 -5.559 11.766 1.00 95.12 90 LEU A C 1
ATOM 684 O O . LEU A 1 90 ? 4.885 -5.986 10.908 1.00 95.12 90 LEU A O 1
ATOM 688 N N . ALA A 1 91 ? 2.875 -5.154 11.471 1.00 90.69 91 ALA A N 1
ATOM 689 C CA . ALA A 1 91 ? 2.339 -5.174 10.113 1.00 90.69 91 ALA A CA 1
ATOM 690 C C . ALA A 1 91 ? 3.140 -4.261 9.168 1.00 90.69 91 ALA A C 1
ATOM 692 O O . ALA A 1 91 ? 3.470 -4.665 8.052 1.00 90.69 91 ALA A O 1
ATOM 693 N N . ALA A 1 92 ? 3.518 -3.063 9.631 1.00 91.44 92 ALA A N 1
ATOM 694 C CA . ALA A 1 92 ? 4.368 -2.153 8.871 1.00 91.44 92 ALA A CA 1
ATOM 695 C C . ALA A 1 92 ? 5.744 -2.772 8.582 1.00 91.44 92 ALA A C 1
ATOM 697 O O . ALA A 1 92 ? 6.202 -2.720 7.443 1.00 91.44 92 ALA A O 1
ATOM 698 N N . THR A 1 93 ? 6.379 -3.418 9.565 1.00 94.50 93 THR A N 1
ATOM 699 C CA . THR A 1 93 ? 7.655 -4.126 9.375 1.00 94.50 93 THR A CA 1
ATOM 700 C C . THR A 1 93 ? 7.543 -5.223 8.317 1.00 94.50 93 THR A C 1
ATOM 702 O O . THR A 1 93 ? 8.395 -5.301 7.434 1.00 94.50 93 THR A O 1
ATOM 705 N N . ILE A 1 94 ? 6.479 -6.030 8.347 1.00 92.31 94 ILE A N 1
ATOM 706 C CA . ILE A 1 94 ? 6.234 -7.062 7.328 1.00 92.31 94 ILE A CA 1
ATOM 707 C C . ILE A 1 94 ? 6.080 -6.424 5.940 1.00 92.31 94 ILE A C 1
ATOM 709 O O . ILE A 1 94 ? 6.681 -6.900 4.978 1.00 92.31 94 ILE A O 1
ATOM 713 N N . GLY A 1 95 ? 5.338 -5.316 5.835 1.00 90.00 95 GLY A N 1
ATOM 714 C CA . GLY A 1 95 ? 5.182 -4.569 4.584 1.00 90.00 95 GLY A CA 1
ATOM 715 C C . GLY A 1 95 ? 6.505 -4.021 4.036 1.00 90.00 95 GLY A C 1
ATOM 716 O O . GLY A 1 95 ? 6.747 -4.093 2.830 1.00 90.00 95 GLY A O 1
ATOM 717 N N . GLN A 1 96 ? 7.389 -3.533 4.912 1.00 90.94 96 GLN A N 1
ATOM 718 C CA . GLN A 1 96 ? 8.730 -3.074 4.532 1.00 90.94 96 GLN A CA 1
ATOM 719 C C . GLN A 1 96 ? 9.607 -4.226 4.033 1.00 90.94 96 GLN A C 1
ATOM 721 O O . GLN A 1 96 ? 10.256 -4.085 3.001 1.00 90.94 96 GLN A O 1
ATOM 726 N N . ILE A 1 97 ? 9.586 -5.380 4.709 1.00 91.12 97 ILE A N 1
ATOM 727 C CA . ILE A 1 97 ? 10.324 -6.576 4.269 1.00 91.12 97 ILE A CA 1
ATOM 728 C C . ILE A 1 97 ? 9.828 -7.027 2.895 1.00 91.12 97 ILE A C 1
ATOM 730 O O . ILE A 1 97 ? 10.633 -7.249 1.992 1.00 91.12 97 ILE A O 1
ATOM 734 N N . LEU A 1 98 ? 8.506 -7.120 2.717 1.00 88.25 98 LEU A N 1
ATOM 735 C CA . LEU A 1 98 ? 7.903 -7.521 1.451 1.00 88.25 98 LEU A CA 1
ATOM 736 C C . LEU A 1 98 ? 8.309 -6.570 0.327 1.00 88.25 98 LEU A C 1
ATOM 738 O O . LEU A 1 98 ? 8.758 -7.031 -0.714 1.00 88.25 98 LEU A O 1
ATOM 742 N N . THR A 1 99 ? 8.205 -5.259 0.546 1.00 87.75 99 THR A N 1
ATOM 743 C CA . THR A 1 99 ? 8.561 -4.246 -0.459 1.00 87.75 99 THR A CA 1
ATOM 744 C C . THR A 1 99 ? 10.060 -4.269 -0.771 1.00 87.75 99 THR A C 1
ATOM 746 O O . THR A 1 99 ? 10.446 -4.203 -1.935 1.00 87.75 99 THR A O 1
ATOM 749 N N . GLY A 1 100 ? 10.904 -4.421 0.254 1.00 87.38 100 GLY A N 1
ATOM 750 C CA . GLY A 1 100 ? 12.358 -4.484 0.108 1.00 87.38 100 GLY A CA 1
ATOM 751 C C . GLY A 1 100 ? 12.834 -5.710 -0.670 1.00 87.38 100 GLY A C 1
ATOM 752 O O . GLY A 1 100 ? 13.742 -5.591 -1.484 1.00 87.38 100 GLY A O 1
ATOM 753 N N . VAL A 1 101 ? 12.202 -6.869 -0.468 1.00 87.31 101 VAL A N 1
ATOM 754 C CA . VAL A 1 101 ? 12.499 -8.101 -1.218 1.00 87.31 101 VAL A CA 1
ATOM 755 C C . VAL A 1 101 ? 11.888 -8.058 -2.622 1.00 87.31 101 VAL A C 1
ATOM 757 O O . VAL A 1 101 ? 12.544 -8.428 -3.591 1.00 87.31 101 VAL A O 1
ATOM 760 N N . ALA A 1 102 ? 10.647 -7.582 -2.749 1.00 86.25 102 ALA A N 1
ATOM 761 C CA . ALA A 1 102 ? 9.918 -7.528 -4.014 1.00 86.25 102 ALA A CA 1
ATOM 762 C C . ALA A 1 102 ? 10.550 -6.577 -5.042 1.00 86.25 102 ALA A C 1
ATOM 764 O O . ALA A 1 102 ? 10.487 -6.854 -6.238 1.00 86.25 102 ALA A O 1
ATOM 765 N N . PHE A 1 103 ? 11.165 -5.480 -4.594 1.00 85.69 103 PHE A N 1
ATOM 766 C CA . PHE A 1 103 ? 11.833 -4.498 -5.453 1.00 85.69 103 PHE A CA 1
ATOM 767 C C . PHE A 1 103 ? 13.364 -4.580 -5.374 1.00 85.69 103 PHE A C 1
ATOM 769 O O . PHE A 1 103 ? 14.042 -3.556 -5.397 1.00 85.69 103 PHE A O 1
ATOM 776 N N . ASN A 1 104 ? 13.926 -5.792 -5.291 1.00 84.38 104 ASN A N 1
ATOM 777 C CA . ASN A 1 104 ? 15.380 -6.009 -5.327 1.00 84.38 104 ASN A CA 1
ATOM 778 C C . ASN A 1 104 ? 15.892 -6.655 -6.627 1.00 84.38 104 ASN A C 1
ATOM 780 O O . ASN A 1 104 ? 17.048 -7.062 -6.703 1.00 84.38 104 ASN A O 1
ATOM 784 N N . GLY A 1 105 ? 15.054 -6.760 -7.657 1.00 81.94 105 GLY A N 1
ATOM 785 C CA . GLY A 1 105 ? 15.490 -7.283 -8.952 1.00 81.94 105 GLY A CA 1
ATOM 786 C C . GLY A 1 105 ? 16.406 -6.322 -9.716 1.00 81.94 105 GLY A C 1
ATOM 787 O O . GLY A 1 105 ? 16.505 -5.133 -9.387 1.00 81.94 105 GLY A O 1
ATOM 788 N N . ALA A 1 106 ? 17.024 -6.822 -10.788 1.00 75.56 106 ALA A N 1
ATOM 789 C CA . ALA A 1 106 ? 17.900 -6.037 -11.666 1.00 75.56 106 ALA A CA 1
ATOM 790 C C . ALA A 1 106 ? 17.232 -4.752 -12.204 1.00 75.56 106 ALA A C 1
ATOM 792 O O . ALA A 1 106 ? 17.867 -3.699 -12.272 1.00 75.56 106 ALA A O 1
ATOM 793 N N . GLU A 1 107 ? 15.928 -4.799 -12.498 1.00 72.94 107 GLU A N 1
ATOM 794 C CA . GLU A 1 107 ? 15.132 -3.652 -12.972 1.00 72.94 107 GLU A CA 1
ATOM 795 C C . GLU A 1 107 ? 15.119 -2.477 -11.981 1.00 72.94 107 GLU A C 1
ATOM 797 O O . GLU A 1 107 ? 15.061 -1.313 -12.376 1.00 72.94 107 GLU A O 1
ATOM 802 N N . TYR A 1 108 ? 15.226 -2.781 -10.687 1.00 77.75 108 TYR A N 1
ATOM 803 C CA . TYR A 1 108 ? 15.251 -1.811 -9.594 1.00 77.75 108 TYR A CA 1
ATOM 804 C C . TYR A 1 108 ? 16.680 -1.515 -9.106 1.00 77.75 108 TYR A C 1
ATOM 806 O O . TYR A 1 108 ? 16.869 -0.752 -8.162 1.00 77.75 108 TYR A O 1
ATOM 814 N N . GLY A 1 109 ? 17.700 -2.075 -9.770 1.00 72.62 109 GLY A N 1
ATOM 815 C CA . GLY A 1 109 ? 19.109 -1.917 -9.405 1.00 72.62 109 GLY A CA 1
ATOM 816 C C . GLY A 1 109 ? 19.565 -2.780 -8.225 1.00 72.62 109 GLY A C 1
ATOM 817 O O . GLY A 1 109 ? 20.586 -2.457 -7.621 1.00 72.62 109 GLY A O 1
ATOM 818 N N . GLY A 1 110 ? 18.818 -3.832 -7.879 1.00 80.19 110 GLY A N 1
ATOM 819 C CA . GLY A 1 110 ? 19.225 -4.810 -6.870 1.00 80.19 110 GLY A CA 1
ATOM 820 C C . GLY A 1 110 ? 19.948 -6.022 -7.468 1.00 80.19 110 GLY A C 1
ATOM 821 O O . GLY A 1 110 ? 20.347 -6.012 -8.633 1.00 80.19 110 GLY A O 1
ATOM 822 N N . SER A 1 111 ? 20.149 -7.056 -6.649 1.00 79.88 111 SER A N 1
ATOM 823 C CA . SER A 1 111 ? 20.948 -8.240 -6.997 1.00 79.88 111 SER A CA 1
ATOM 824 C C . SER A 1 111 ? 20.131 -9.522 -7.160 1.00 79.88 111 SER A C 1
ATOM 826 O O . SER A 1 111 ? 20.715 -10.578 -7.394 1.00 79.88 111 SER A O 1
ATOM 828 N N . PHE A 1 112 ? 18.806 -9.467 -7.002 1.00 84.38 112 PHE A N 1
ATOM 829 C CA . PHE A 1 112 ? 17.961 -10.657 -7.087 1.00 84.38 112 PHE A CA 1
ATOM 830 C C . PHE A 1 112 ? 17.571 -10.969 -8.535 1.00 84.38 112 PHE A C 1
ATOM 832 O O . PHE A 1 112 ? 17.318 -10.075 -9.342 1.00 84.38 112 PHE A O 1
ATOM 839 N N . ASP A 1 113 ? 17.440 -12.262 -8.833 1.00 80.56 113 ASP A N 1
ATOM 840 C CA . ASP A 1 113 ? 16.966 -12.751 -10.135 1.00 80.56 113 ASP A CA 1
ATOM 841 C C . ASP A 1 113 ? 15.451 -12.556 -10.329 1.00 80.56 113 ASP A C 1
ATOM 843 O O . ASP A 1 113 ? 14.918 -12.808 -11.409 1.00 80.56 113 ASP A O 1
ATOM 847 N N . PHE A 1 114 ? 14.738 -12.115 -9.286 1.00 80.69 114 PHE A N 1
ATOM 848 C CA . PHE A 1 114 ? 13.307 -11.840 -9.332 1.00 80.69 114 PHE A CA 1
ATOM 849 C C . PHE A 1 114 ? 12.983 -10.435 -8.808 1.00 80.69 114 PHE A C 1
ATOM 851 O O . PHE A 1 114 ? 13.556 -9.963 -7.826 1.00 80.69 114 PHE A O 1
ATOM 858 N N . SER A 1 115 ? 11.998 -9.801 -9.438 1.00 83.50 115 SER A N 1
ATOM 859 C CA . SER A 1 115 ? 11.322 -8.590 -8.972 1.00 83.50 115 SER A CA 1
ATOM 860 C C . SER A 1 115 ? 9.825 -8.712 -9.227 1.00 83.50 115 SER A C 1
ATOM 862 O O . SER A 1 115 ? 9.392 -9.349 -10.187 1.00 83.50 115 SER A O 1
ATOM 864 N N . LEU A 1 116 ? 9.017 -8.088 -8.372 1.00 83.06 116 LEU A N 1
ATOM 865 C CA . LEU A 1 116 ? 7.619 -7.823 -8.692 1.00 83.06 116 LEU A CA 1
ATOM 866 C C . LEU A 1 116 ? 7.523 -6.495 -9.431 1.00 83.06 116 LEU A C 1
ATOM 868 O O . LEU A 1 116 ? 8.134 -5.505 -9.037 1.00 83.06 116 LEU A O 1
ATOM 872 N N . SER A 1 117 ? 6.684 -6.454 -10.461 1.00 82.38 117 SER A N 1
ATOM 873 C CA . SER A 1 117 ? 6.285 -5.183 -11.054 1.00 82.38 117 SER A CA 1
ATOM 874 C C . SER A 1 117 ? 5.389 -4.401 -10.093 1.00 82.38 117 SER A C 1
ATOM 876 O O . SER A 1 117 ? 4.653 -4.958 -9.270 1.00 82.38 117 SER A O 1
ATOM 878 N N . PHE A 1 118 ? 5.393 -3.080 -10.237 1.00 81.31 118 PHE A N 1
ATOM 879 C CA . PHE A 1 118 ? 4.561 -2.203 -9.421 1.00 81.31 118 PHE A CA 1
ATOM 880 C C . PHE A 1 118 ? 3.054 -2.564 -9.446 1.00 81.31 118 PHE A C 1
ATOM 882 O O . PHE A 1 118 ? 2.454 -2.649 -8.372 1.00 81.31 118 PHE A O 1
ATOM 889 N N . PRO A 1 119 ? 2.413 -2.870 -10.597 1.00 84.12 119 PRO A N 1
ATOM 890 C CA . PRO A 1 119 ? 1.021 -3.330 -10.612 1.00 84.12 119 PRO A CA 1
ATOM 891 C C . PRO A 1 119 ? 0.798 -4.655 -9.874 1.00 84.12 119 PRO A C 1
ATOM 893 O O . PRO A 1 119 ? -0.212 -4.793 -9.184 1.00 84.12 119 PRO A O 1
ATOM 896 N N . GLN A 1 120 ? 1.731 -5.609 -9.970 1.00 85.81 120 GLN A N 1
ATOM 897 C CA . GLN A 1 120 ? 1.634 -6.878 -9.240 1.00 85.81 120 GLN A CA 1
ATOM 898 C C . GLN A 1 120 ? 1.663 -6.650 -7.729 1.00 85.81 120 GLN A C 1
ATOM 900 O O . GLN A 1 120 ? 0.827 -7.209 -7.021 1.00 85.81 120 GLN A O 1
ATOM 905 N N . LEU A 1 121 ? 2.545 -5.773 -7.234 1.00 86.62 121 LEU A N 1
ATOM 906 C CA . LEU A 1 121 ? 2.550 -5.405 -5.818 1.00 86.62 121 LEU A CA 1
ATOM 907 C C . LEU A 1 121 ? 1.215 -4.772 -5.399 1.00 86.62 121 LEU A C 1
ATOM 909 O O . LEU A 1 121 ? 0.652 -5.138 -4.370 1.00 86.62 121 LEU A O 1
ATOM 913 N N . MET A 1 122 ? 0.668 -3.868 -6.214 1.00 87.56 122 MET A N 1
ATOM 914 C CA . MET A 1 122 ? -0.626 -3.243 -5.928 1.00 87.56 122 MET A CA 1
ATOM 915 C C . MET A 1 122 ? -1.781 -4.255 -5.896 1.00 87.56 122 MET A C 1
ATOM 917 O O . MET A 1 122 ? -2.714 -4.070 -5.116 1.00 87.56 122 MET A O 1
ATOM 921 N N . LEU A 1 123 ? -1.736 -5.323 -6.704 1.00 88.31 123 LEU A N 1
ATOM 922 C CA . LEU A 1 123 ? -2.708 -6.423 -6.631 1.00 88.31 123 LEU A CA 1
ATOM 923 C C . LEU A 1 123 ? -2.567 -7.224 -5.341 1.00 88.31 123 LEU A C 1
ATOM 925 O O . LEU A 1 123 ? -3.578 -7.521 -4.711 1.00 88.31 123 LEU A O 1
ATOM 929 N N . VAL A 1 124 ? -1.337 -7.547 -4.935 1.00 88.88 124 VAL A N 1
ATOM 930 C CA . VAL A 1 124 ? -1.075 -8.247 -3.670 1.00 88.88 124 VAL A CA 1
ATOM 931 C C . VAL A 1 124 ? -1.604 -7.424 -2.497 1.00 88.88 124 VAL A C 1
ATOM 933 O O . VAL A 1 124 ? -2.361 -7.940 -1.680 1.00 88.88 124 VAL A O 1
ATOM 936 N N . LEU A 1 125 ? -1.298 -6.124 -2.457 1.00 87.94 125 LEU A N 1
ATOM 937 C CA . LEU A 1 125 ? -1.807 -5.223 -1.422 1.00 87.94 125 LEU A CA 1
ATOM 938 C C . LEU A 1 125 ? -3.337 -5.137 -1.430 1.00 87.94 125 LEU A C 1
ATOM 940 O O . LEU A 1 125 ? -3.951 -5.196 -0.367 1.00 87.94 125 LEU A O 1
ATOM 944 N N . ALA A 1 126 ? -3.961 -5.043 -2.607 1.00 89.19 126 ALA A N 1
ATOM 945 C CA . ALA A 1 126 ? -5.417 -5.046 -2.726 1.00 89.19 126 ALA A CA 1
ATOM 946 C C . ALA A 1 126 ? -6.035 -6.364 -2.233 1.00 89.19 126 ALA A C 1
ATOM 948 O O . ALA A 1 126 ? -7.055 -6.343 -1.553 1.00 89.19 126 ALA A O 1
ATOM 949 N N . ALA A 1 127 ? -5.413 -7.508 -2.523 1.00 91.19 127 ALA A N 1
ATOM 950 C CA . ALA A 1 127 ? -5.869 -8.807 -2.038 1.00 91.19 127 ALA A CA 1
ATOM 951 C C . ALA A 1 127 ? -5.725 -8.940 -0.513 1.00 91.19 127 ALA A C 1
ATOM 953 O O . ALA A 1 127 ? -6.600 -9.513 0.131 1.00 91.19 127 ALA A O 1
ATOM 954 N N . CYS A 1 128 ? -4.665 -8.380 0.077 1.00 89.25 128 CYS A N 1
ATOM 955 C CA . CYS A 1 128 ? -4.474 -8.363 1.528 1.00 89.25 128 CYS A CA 1
ATOM 956 C C . CYS A 1 128 ? -5.487 -7.463 2.252 1.00 89.25 128 CYS A C 1
ATOM 958 O O . CYS A 1 128 ? -5.889 -7.785 3.368 1.00 89.25 128 CYS A O 1
ATOM 960 N N . THR A 1 129 ? -5.907 -6.350 1.642 1.00 88.62 129 THR A N 1
ATOM 961 C CA . THR A 1 129 ? -6.852 -5.402 2.260 1.00 88.62 129 THR A CA 1
ATOM 962 C C . THR A 1 129 ? -8.313 -5.689 1.928 1.00 88.62 129 THR A C 1
ATOM 964 O O . THR A 1 129 ? -9.189 -5.310 2.702 1.00 88.62 129 THR A O 1
ATOM 967 N N . ALA A 1 130 ? -8.609 -6.401 0.837 1.00 91.38 130 ALA A N 1
ATOM 968 C CA . ALA A 1 130 ? -9.977 -6.729 0.435 1.00 91.38 130 ALA A CA 1
ATOM 969 C C . ALA A 1 130 ? -10.813 -7.422 1.533 1.00 91.38 130 ALA A C 1
ATOM 971 O O . ALA A 1 130 ? -11.972 -7.037 1.682 1.00 91.38 130 ALA A O 1
ATOM 972 N N . PRO A 1 131 ? -10.279 -8.363 2.344 1.00 91.56 131 PRO A N 1
ATOM 973 C CA . PRO A 1 131 ? -11.024 -8.982 3.441 1.00 91.56 131 PRO A CA 1
ATOM 974 C C . PRO A 1 131 ? -11.416 -8.014 4.561 1.00 91.56 131 PRO A C 1
ATOM 976 O O . PRO A 1 131 ? -12.340 -8.311 5.313 1.00 91.56 131 PRO A O 1
ATOM 979 N N . ILE A 1 132 ? -10.764 -6.852 4.674 1.00 88.62 132 ILE A N 1
ATOM 980 C CA . ILE A 1 132 ? -11.096 -5.858 5.701 1.00 88.62 132 ILE A CA 1
ATOM 981 C C . ILE A 1 132 ? -12.507 -5.315 5.467 1.00 88.62 132 ILE A C 1
ATOM 983 O O . ILE A 1 132 ? -13.250 -5.162 6.424 1.00 88.62 132 ILE A O 1
ATOM 987 N N . LEU A 1 133 ? -12.911 -5.097 4.212 1.00 89.75 133 LEU A N 1
ATOM 988 C CA . LEU A 1 133 ? -14.228 -4.547 3.871 1.00 89.75 133 LEU A CA 1
ATOM 989 C C . LEU A 1 133 ? -15.415 -5.408 4.351 1.00 89.75 133 LEU A C 1
ATOM 991 O O . LEU A 1 133 ? -16.299 -4.866 5.010 1.00 89.75 133 LEU A O 1
ATOM 995 N N . PRO A 1 134 ? -15.489 -6.725 4.068 1.00 91.50 134 PRO A N 1
ATOM 996 C CA . PRO A 1 134 ? -16.564 -7.549 4.606 1.00 91.50 134 PRO A CA 1
ATOM 997 C C . PRO A 1 134 ? -16.453 -7.718 6.123 1.00 91.50 134 PRO A C 1
ATOM 999 O O . PRO A 1 134 ? -17.481 -7.812 6.786 1.00 91.50 134 PRO A O 1
ATOM 1002 N N . VAL A 1 135 ? -15.242 -7.726 6.694 1.00 89.88 135 VAL A N 1
ATOM 1003 C CA . VAL A 1 135 ? -15.073 -7.812 8.151 1.00 89.88 135 VAL A CA 1
ATOM 1004 C C . VAL A 1 135 ? -15.629 -6.565 8.835 1.00 89.88 135 VAL A C 1
ATOM 1006 O O . VAL A 1 135 ? -16.401 -6.683 9.781 1.00 89.88 135 VAL A O 1
ATOM 1009 N N . THR A 1 136 ? -15.303 -5.370 8.346 1.00 87.75 136 THR A N 1
ATOM 1010 C CA . THR A 1 136 ? -15.834 -4.132 8.921 1.00 87.75 136 THR A CA 1
ATOM 1011 C C . THR A 1 136 ? -17.342 -4.036 8.728 1.00 87.75 136 THR A C 1
ATOM 1013 O O . THR A 1 136 ? -18.044 -3.699 9.672 1.00 87.75 136 THR A O 1
ATOM 1016 N N . TRP A 1 137 ? -17.859 -4.409 7.555 1.00 87.81 137 TRP A N 1
ATOM 1017 C CA . TRP A 1 137 ? -19.295 -4.362 7.275 1.00 87.81 137 TRP A CA 1
ATOM 1018 C C . TRP A 1 137 ? -20.126 -5.335 8.124 1.00 87.81 137 TRP A C 1
ATOM 1020 O O . TRP A 1 137 ? -21.239 -5.003 8.518 1.00 87.81 137 TRP A O 1
ATOM 1030 N N . LEU A 1 138 ? -19.619 -6.546 8.379 1.00 89.12 138 LEU A N 1
ATOM 1031 C CA . LEU A 1 138 ? -20.374 -7.589 9.082 1.00 89.12 138 LEU A CA 1
ATOM 1032 C C . LEU A 1 138 ? -20.197 -7.559 10.603 1.00 89.12 138 LEU A C 1
ATOM 1034 O O . LEU A 1 138 ? -21.096 -8.009 11.307 1.00 89.12 138 LEU A O 1
ATOM 1038 N N . TYR A 1 139 ? -19.053 -7.089 11.108 1.00 85.31 139 TYR A N 1
ATOM 1039 C CA . TYR A 1 139 ? -18.712 -7.204 12.532 1.00 85.31 139 TYR A CA 1
ATOM 1040 C C . TYR A 1 139 ? -18.691 -5.873 13.290 1.00 85.31 139 TYR A C 1
ATOM 1042 O O . TYR A 1 139 ? -18.669 -5.896 14.521 1.00 85.31 139 TYR A O 1
ATOM 1050 N N . ILE A 1 140 ? -18.678 -4.722 12.607 1.00 81.94 140 ILE A N 1
ATOM 1051 C CA . ILE A 1 140 ? -18.746 -3.424 13.289 1.00 81.94 140 ILE A CA 1
ATOM 1052 C C . ILE A 1 140 ? -20.211 -3.027 13.445 1.00 81.94 140 ILE A C 1
ATOM 1054 O O . ILE A 1 140 ? -20.845 -2.530 12.519 1.00 81.94 140 ILE A O 1
ATOM 1058 N N . GLU A 1 141 ? -20.729 -3.218 14.655 1.00 79.31 141 GLU A N 1
ATOM 1059 C CA . GLU A 1 141 ? -22.012 -2.667 15.078 1.00 79.31 141 GLU A CA 1
ATOM 1060 C C . GLU A 1 141 ? -21.775 -1.433 15.953 1.00 79.31 141 GLU A C 1
ATOM 1062 O O . GLU A 1 141 ? -21.259 -1.521 17.071 1.00 79.31 141 GLU A O 1
ATOM 1067 N N . GLU A 1 142 ? -22.170 -0.262 15.456 1.00 71.31 142 GLU A N 1
ATOM 1068 C CA . GLU A 1 142 ? -22.239 0.941 16.279 1.00 71.31 142 GLU A CA 1
ATOM 1069 C C . GLU A 1 142 ? -23.574 0.981 17.021 1.00 71.31 142 GLU A C 1
ATOM 1071 O O . GLU A 1 142 ? -24.649 1.065 16.424 1.00 71.31 142 GLU A O 1
ATOM 1076 N N . SER A 1 143 ? -23.516 0.956 18.352 1.00 72.25 143 SER A N 1
ATOM 1077 C CA . SER A 1 143 ? -24.690 1.251 19.163 1.00 72.25 143 SER A CA 1
ATOM 1078 C C . SER A 1 143 ? -24.978 2.759 19.122 1.00 72.25 143 SER A C 1
ATOM 1080 O O . SER A 1 143 ? -24.073 3.561 19.380 1.00 72.25 143 SER A O 1
ATOM 1082 N N . PRO A 1 144 ? -26.220 3.184 18.818 1.00 68.81 144 PRO A N 1
ATOM 1083 C CA . PRO A 1 144 ? -26.559 4.600 18.761 1.00 68.81 144 PRO A CA 1
ATOM 1084 C C . PRO A 1 144 ? -26.332 5.244 20.130 1.00 68.81 144 PRO A C 1
ATOM 1086 O O . PRO A 1 144 ? -26.969 4.886 21.123 1.00 68.81 144 PRO A O 1
ATOM 1089 N N . LYS A 1 145 ? -25.403 6.203 20.189 1.00 70.00 145 LYS A N 1
ATOM 1090 C CA . LYS A 1 145 ? -25.114 6.953 21.414 1.00 70.00 145 LYS A CA 1
ATOM 1091 C C . LYS A 1 145 ? -26.096 8.115 21.568 1.00 70.00 145 LYS A C 1
ATOM 1093 O O . LYS A 1 145 ? -26.356 8.824 20.594 1.00 70.00 145 LYS A O 1
ATOM 1098 N N . PRO A 1 146 ? -26.622 8.361 22.780 1.00 71.56 146 PRO A N 1
ATOM 1099 C CA . PRO A 1 146 ? -27.447 9.533 23.031 1.00 71.56 146 PRO A CA 1
ATOM 1100 C C . PRO A 1 146 ? -26.625 10.811 22.818 1.00 71.56 146 PRO A C 1
ATOM 1102 O O . PRO A 1 146 ? -25.469 10.904 23.231 1.00 71.56 146 PRO A O 1
ATOM 1105 N N . SER A 1 147 ? -27.229 11.808 22.172 1.00 68.19 147 SER A N 1
ATOM 1106 C CA . SER A 1 147 ? -26.593 13.097 21.894 1.00 68.19 147 SER A CA 1
ATOM 1107 C C . SER A 1 147 ? -26.167 13.798 23.189 1.00 68.19 147 SER A C 1
ATOM 1109 O O . SER A 1 147 ? -27.000 14.069 24.057 1.00 68.19 147 SER A O 1
ATOM 1111 N N . VAL A 1 148 ? -24.877 14.123 23.301 1.00 69.94 148 VAL A N 1
ATOM 1112 C CA . VAL A 1 148 ? -24.306 14.843 24.447 1.00 69.94 148 VAL A CA 1
ATOM 1113 C C . VAL A 1 148 ? -24.684 16.324 24.351 1.00 69.94 148 VAL A C 1
ATOM 1115 O O . VAL A 1 148 ? -24.275 17.024 23.426 1.00 69.94 148 VAL A O 1
ATOM 1118 N N . LYS A 1 149 ? -25.482 16.825 25.303 1.00 71.88 149 LYS A N 1
ATOM 1119 C CA . LYS A 1 149 ? -25.800 18.258 25.409 1.00 71.88 149 LYS A CA 1
ATOM 1120 C C . LYS A 1 149 ? -24.659 18.980 26.129 1.00 71.88 149 LYS A C 1
ATOM 1122 O O . LYS A 1 149 ? -24.563 18.932 27.350 1.00 71.88 149 LYS A O 1
ATOM 1127 N N . PHE A 1 150 ? -23.822 19.690 25.374 1.00 66.06 150 PHE A N 1
ATOM 1128 C CA . PHE A 1 150 ? -22.668 20.443 25.893 1.00 66.06 150 PHE A CA 1
ATOM 1129 C C . PHE A 1 150 ? -23.026 21.665 26.764 1.00 66.06 150 PHE A C 1
ATOM 1131 O O . PHE A 1 150 ? -22.138 22.322 27.295 1.00 66.06 150 PHE A O 1
ATOM 1138 N N . SER A 1 151 ? -24.311 21.970 26.961 1.00 68.69 151 SER A N 1
ATOM 1139 C CA . SER A 1 151 ? -24.763 23.138 27.727 1.00 68.69 151 SER A CA 1
ATOM 1140 C C . SER A 1 151 ? -24.707 22.975 29.254 1.00 68.69 151 SER A C 1
ATOM 1142 O O . SER A 1 151 ? -25.166 23.871 29.952 1.00 68.69 151 SER A O 1
ATOM 1144 N N . GLN A 1 152 ? -24.219 21.849 29.792 1.00 57.41 152 GLN A N 1
ATOM 1145 C CA . GLN A 1 152 ? -24.202 21.582 31.244 1.00 57.41 152 GLN A CA 1
ATOM 1146 C C . GLN A 1 152 ? -22.812 21.292 31.835 1.00 57.41 152 GLN A C 1
ATOM 1148 O O . GLN A 1 152 ? -22.717 20.859 32.976 1.00 57.41 152 GLN A O 1
ATOM 1153 N N . VAL A 1 153 ? -21.723 21.539 31.098 1.00 54.53 153 VAL A N 1
ATOM 1154 C CA . VAL A 1 153 ? -20.351 21.238 31.571 1.00 54.53 153 VAL A CA 1
ATOM 1155 C C . VAL A 1 153 ? -19.701 22.409 32.338 1.00 54.53 153 VAL A C 1
ATOM 1157 O O . VAL A 1 153 ? -18.585 22.287 32.835 1.00 54.53 153 VAL A O 1
ATOM 1160 N N . HIS A 1 154 ? -20.405 23.528 32.527 1.00 51.56 154 HIS A N 1
ATOM 1161 C CA . HIS A 1 154 ? -19.972 24.621 33.405 1.00 51.56 154 HIS A CA 1
ATOM 1162 C C . HIS A 1 154 ? -21.098 25.039 34.357 1.00 51.56 154 HIS A C 1
ATOM 1164 O O . HIS A 1 154 ? -21.934 25.868 34.002 1.00 51.56 154 HIS A O 1
ATOM 1170 N N . ALA A 1 155 ? -21.100 24.452 35.554 1.00 40.16 155 ALA A N 1
ATOM 1171 C CA . ALA A 1 155 ? -21.663 25.015 36.780 1.00 40.16 155 ALA A CA 1
ATOM 1172 C C . ALA A 1 155 ? -20.943 24.389 37.980 1.00 40.16 155 ALA A C 1
ATOM 1174 O O . ALA A 1 155 ? -20.832 23.141 37.996 1.00 40.16 155 ALA A O 1
#

Sequence (155 aa):
MGCIYVGKPYFSDPSDRDISPNGYTPEIEARLNRAAASEGGIYVLLMMLAAFGYVLSDVCADGVVVELAQREPLTERGRTQSTIYATRTLAATIGQILTGVAFNGAEYGGSFDFSLSFPQLMLVLAACTAPILPVTWLYIEESPKPSVKFSQVHA

Secondary structure (DSSP, 8-state):
-TTSPPPPPS-SSGGGGGS-GGG--HHHHHTS-TTHHHHTHHHHHHHHHHHHHHHHHHHHHHHHHHHHHHTS-TTSTTHHHHHHHHHHHHHHHHHHHHHHHHT-BGGGT-SBS----HHHHHHHHHHHHTTHHHHHHHH--PPPPPP--GGGS--